Protein AF-A0AA86AMM5-F1 (afdb_monomer_lite)

Foldseek 3Di:
DPPPLLQDWDPVDDPVPIDDPVVQPPPQFDWDFQDDLVPQPDPVSSNVSSYSVRTDGHHDDD

Sequence (62 aa):
MPRKDKFHEETLLPQNERAALKDYAKSGYDRGHMSPSADMPTESAQADSFSLANMVPQDFYI

InterPro domains:
  IPR001604 DNA/RNA non-specific endonuclease/pyrophosphatase/phosphodiesterase domain [PF01223] (3-58)
  IPR018524 DNA/RNA non-specific endonuclease, active site [PS01070] (30-38)
  IPR040255 Non-specific endonuclease [PTHR13966] (3-59)
  IPR044925 His-Me finger superfamily [SSF54060] (2-59)
  IPR044929 DNA/RNA non-specific endonuclease superfamily [G3DSA:3.40.570.10] (1-61)

Structure (mmCIF, N/CA/C/O backbone):
data_AF-A0AA86AMM5-F1
#
_entry.id   AF-A0AA86AMM5-F1
#
loop_
_atom_site.group_PDB
_atom_site.id
_atom_site.type_symbol
_atom_site.label_atom_id
_atom_site.label_alt_id
_atom_site.label_comp_id
_atom_site.label_asym_id
_atom_site.label_entity_id
_atom_site.label_seq_id
_atom_site.pdbx_PDB_ins_code
_atom_site.Cartn_x
_atom_site.Cartn_y
_atom_site.Cartn_z
_atom_site.occupancy
_atom_site.B_iso_or_equiv
_atom_site.auth_seq_id
_atom_site.auth_comp_id
_atom_site.auth_asym_id
_atom_site.auth_atom_id
_atom_site.pdbx_PDB_model_num
ATOM 1 N N . MET A 1 1 ? 15.110 -13.026 2.653 1.00 38.19 1 MET A N 1
ATOM 2 C CA . MET A 1 1 ? 15.005 -11.595 3.020 1.00 38.19 1 MET A CA 1
ATOM 3 C C . MET A 1 1 ? 13.577 -11.369 3.497 1.00 38.19 1 MET A C 1
ATOM 5 O O . MET A 1 1 ? 12.689 -11.711 2.724 1.00 38.19 1 MET A O 1
ATOM 9 N N . PRO A 1 2 ? 13.304 -10.915 4.733 1.00 39.88 2 PRO A N 1
ATOM 10 C CA . PRO A 1 2 ? 11.925 -10.635 5.124 1.00 39.88 2 PRO A CA 1
ATOM 11 C C . PRO A 1 2 ? 11.386 -9.512 4.233 1.00 39.88 2 PRO A C 1
ATOM 13 O O . PRO A 1 2 ? 12.091 -8.532 3.978 1.00 39.88 2 PRO A O 1
ATOM 16 N N . ARG A 1 3 ? 10.166 -9.685 3.722 1.00 49.28 3 ARG A N 1
ATOM 17 C CA . ARG A 1 3 ? 9.462 -8.683 2.921 1.00 49.28 3 ARG A CA 1
ATOM 18 C C . ARG A 1 3 ? 9.374 -7.408 3.769 1.00 49.28 3 ARG A C 1
ATOM 20 O O . ARG A 1 3 ? 8.742 -7.404 4.822 1.00 49.28 3 ARG A O 1
ATOM 27 N N . LYS A 1 4 ? 10.105 -6.355 3.390 1.00 53.66 4 LYS A N 1
ATOM 28 C CA . LYS A 1 4 ? 9.988 -5.041 4.035 1.00 53.66 4 LYS A CA 1
ATOM 29 C C . LYS A 1 4 ? 8.695 -4.415 3.529 1.00 53.66 4 LYS A C 1
ATOM 31 O O . LYS A 1 4 ? 8.712 -3.633 2.588 1.00 53.66 4 LYS A O 1
ATOM 36 N N . ASP A 1 5 ? 7.587 -4.799 4.141 1.00 64.94 5 ASP A N 1
ATOM 37 C CA . ASP A 1 5 ? 6.274 -4.219 3.890 1.00 64.94 5 ASP A CA 1
ATOM 38 C C . ASP A 1 5 ? 6.257 -2.764 4.388 1.00 64.94 5 ASP A C 1
ATOM 40 O O . ASP A 1 5 ? 5.948 -2.481 5.545 1.00 64.94 5 ASP A O 1
ATOM 44 N N . LYS A 1 6 ? 6.648 -1.827 3.517 1.00 84.38 6 LYS A N 1
ATOM 45 C CA . LYS A 1 6 ? 6.710 -0.384 3.802 1.00 84.38 6 LYS A CA 1
ATOM 46 C C . LYS A 1 6 ? 5.401 0.321 3.440 1.00 84.38 6 LYS A C 1
ATOM 48 O O . LYS A 1 6 ? 5.415 1.358 2.779 1.00 84.38 6 LYS A O 1
ATOM 53 N N . PHE A 1 7 ? 4.271 -0.253 3.848 1.00 94.62 7 PHE A N 1
ATOM 54 C CA . PHE A 1 7 ? 2.976 0.397 3.661 1.00 94.62 7 PHE A CA 1
ATOM 55 C C . PHE A 1 7 ? 2.972 1.772 4.321 1.00 94.62 7 PHE A C 1
ATOM 57 O O . PHE A 1 7 ? 3.380 1.900 5.478 1.00 94.62 7 PHE A O 1
ATOM 64 N N . HIS A 1 8 ? 2.514 2.784 3.593 1.00 95.81 8 HIS A N 1
ATOM 65 C CA . HIS A 1 8 ? 2.528 4.155 4.077 1.00 95.81 8 HIS A CA 1
ATOM 66 C C . HIS A 1 8 ? 1.344 4.962 3.556 1.00 95.81 8 HIS A C 1
ATOM 68 O O . HIS A 1 8 ? 0.755 4.688 2.516 1.00 95.81 8 HIS A O 1
ATOM 74 N N . GLU A 1 9 ? 1.001 5.965 4.342 1.00 96.94 9 GLU A N 1
ATOM 75 C CA . GLU A 1 9 ? -0.001 6.974 4.043 1.00 96.94 9 GLU A CA 1
ATOM 76 C C . GLU A 1 9 ? 0.414 7.846 2.838 1.00 96.94 9 GLU A C 1
ATOM 78 O O . GLU A 1 9 ? 1.551 8.313 2.785 1.00 96.94 9 GLU A O 1
ATOM 83 N N . GLU A 1 10 ? -0.508 8.106 1.901 1.00 97.38 10 GLU A N 1
ATOM 84 C CA . GLU A 1 10 ? -0.254 8.963 0.731 1.00 97.38 10 GLU A CA 1
ATOM 85 C C . GLU A 1 10 ? -0.245 10.446 1.113 1.00 97.38 10 GLU A C 1
ATOM 87 O O . GLU A 1 10 ? -1.296 11.077 1.267 1.00 97.38 10 GLU A O 1
ATOM 92 N N . THR A 1 11 ? 0.947 11.017 1.281 1.00 96.00 11 THR A N 1
ATOM 93 C CA . THR A 1 11 ? 1.087 12.384 1.800 1.00 96.00 11 THR A CA 1
ATOM 94 C C . THR A 1 11 ? 0.576 13.469 0.858 1.00 96.00 11 THR A C 1
ATOM 96 O O . THR A 1 11 ? 0.257 14.561 1.331 1.00 96.00 11 THR A O 1
ATOM 99 N N . LEU A 1 12 ? 0.424 13.157 -0.433 1.00 96.75 12 LEU A N 1
ATOM 100 C CA . LEU A 1 12 ? -0.146 14.064 -1.427 1.00 96.75 12 LEU A CA 1
ATOM 101 C C . LEU A 1 12 ? -1.673 14.203 -1.320 1.00 96.75 12 LEU A C 1
ATOM 103 O O . LEU A 1 12 ? -2.223 15.184 -1.818 1.00 96.75 12 LEU A O 1
ATOM 107 N N . LEU A 1 13 ? -2.359 13.264 -0.658 1.00 97.25 13 LEU A N 1
ATOM 108 C CA . LEU A 1 13 ? -3.799 13.357 -0.416 1.00 97.25 13 LEU A CA 1
ATOM 109 C C . LEU A 1 13 ? -4.111 14.174 0.850 1.00 97.25 13 LEU A C 1
ATOM 111 O O . LEU A 1 13 ? -3.386 14.056 1.856 1.00 97.25 13 LEU A O 1
ATOM 115 N N . PRO A 1 14 ? -5.220 14.945 0.848 1.00 97.88 14 PRO A N 1
ATOM 116 C CA . PRO A 1 14 ? -5.779 15.535 2.058 1.00 97.88 14 PRO A CA 1
ATOM 117 C C . PRO A 1 14 ? -5.987 14.484 3.151 1.00 97.88 14 PRO A C 1
ATOM 119 O O . PRO A 1 14 ? -6.351 13.341 2.879 1.00 97.88 14 PRO A O 1
ATOM 122 N N . GLN A 1 15 ? -5.788 14.868 4.413 1.00 96.06 15 GLN A N 1
ATOM 123 C CA . GLN A 1 15 ? -5.836 13.923 5.535 1.00 96.06 15 GLN A CA 1
ATOM 124 C C . GLN A 1 15 ? -7.185 13.191 5.654 1.00 96.06 15 GLN A C 1
ATOM 126 O O . GLN A 1 15 ? -7.220 12.036 6.061 1.00 96.06 15 GLN A O 1
ATOM 131 N N . ASN A 1 16 ? -8.288 13.849 5.296 1.00 96.44 16 ASN A N 1
ATOM 132 C CA . ASN A 1 16 ? -9.638 13.280 5.318 1.00 96.44 16 ASN A CA 1
ATOM 133 C C . ASN A 1 16 ? -9.938 12.332 4.142 1.00 96.44 16 ASN A C 1
ATOM 135 O O . ASN A 1 16 ? -10.966 11.665 4.168 1.00 96.44 16 ASN A O 1
ATOM 139 N N . GLU A 1 17 ? -9.073 12.280 3.130 1.00 96.75 17 GLU A N 1
ATOM 140 C CA . GLU A 1 17 ? -9.200 11.408 1.951 1.00 96.75 17 GLU A CA 1
ATOM 141 C C . GLU A 1 17 ? -8.160 10.280 1.954 1.00 96.75 17 GLU A C 1
ATOM 143 O O . GLU A 1 17 ? -8.155 9.412 1.083 1.00 96.75 17 GLU A O 1
ATOM 148 N N . ARG A 1 18 ? -7.258 10.285 2.937 1.00 97.19 18 ARG A N 1
ATOM 149 C CA . ARG A 1 18 ? -6.139 9.361 3.013 1.00 97.19 18 ARG A CA 1
ATOM 150 C C . ARG A 1 18 ? -6.495 8.116 3.816 1.00 97.19 18 ARG A C 1
ATOM 152 O O . ARG A 1 18 ? -6.892 8.209 4.974 1.00 97.19 18 ARG A O 1
ATOM 159 N N . ALA A 1 19 ? -6.248 6.951 3.227 1.00 97.31 19 ALA A N 1
ATOM 160 C CA . ALA A 1 19 ? -6.302 5.685 3.946 1.00 97.31 19 ALA A CA 1
ATOM 161 C C . ALA A 1 19 ? -5.102 5.526 4.894 1.00 97.31 19 ALA A C 1
ATOM 163 O O . ALA A 1 19 ? -3.969 5.867 4.550 1.00 97.31 19 ALA A O 1
ATOM 164 N N . ALA A 1 20 ? -5.348 4.941 6.062 1.00 95.94 20 ALA A N 1
ATOM 165 C CA . ALA A 1 20 ? -4.362 4.612 7.081 1.00 95.94 20 ALA A CA 1
ATOM 166 C C . ALA A 1 20 ? -4.361 3.106 7.388 1.00 95.94 20 ALA A C 1
ATOM 168 O O . ALA A 1 20 ? -5.328 2.384 7.151 1.00 95.94 20 ALA A O 1
ATOM 169 N N . LEU A 1 21 ? -3.278 2.606 7.993 1.00 94.75 21 LEU A N 1
ATOM 170 C CA . LEU A 1 21 ? -3.158 1.180 8.342 1.00 94.75 21 LEU A CA 1
ATOM 171 C C . LEU A 1 21 ? -4.287 0.680 9.254 1.00 94.75 21 LEU A C 1
ATOM 173 O O . LEU A 1 21 ? -4.682 -0.483 9.176 1.00 94.75 21 LEU A O 1
ATOM 177 N N . LYS A 1 22 ? -4.818 1.560 10.107 1.00 95.00 22 LYS A N 1
ATOM 178 C CA . LYS A 1 22 ? -5.940 1.253 11.001 1.00 95.00 22 LYS A CA 1
ATOM 179 C C . LYS A 1 22 ? -7.235 0.925 10.251 1.00 95.00 22 LYS A C 1
ATOM 181 O O . LYS A 1 22 ? -8.051 0.205 10.809 1.00 95.00 22 LYS A O 1
ATOM 186 N N . ASP A 1 23 ? -7.399 1.405 9.018 1.00 94.88 23 ASP A N 1
ATOM 187 C CA . ASP A 1 23 ? -8.617 1.190 8.228 1.00 94.88 23 ASP A CA 1
ATOM 188 C C . ASP A 1 23 ? -8.688 -0.253 7.703 1.00 94.88 23 ASP A C 1
ATOM 190 O O . ASP A 1 23 ? -9.767 -0.801 7.505 1.00 94.88 23 ASP A O 1
ATOM 194 N N . TYR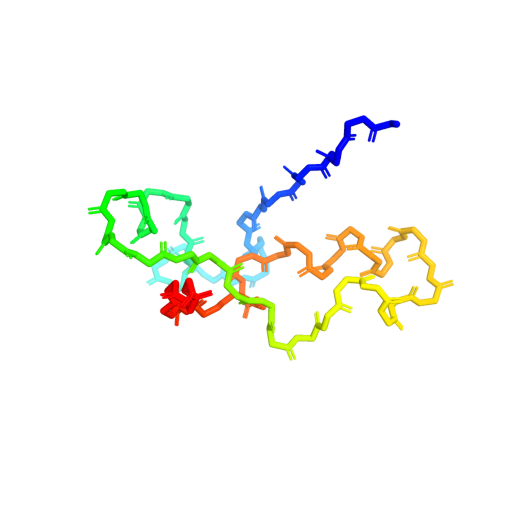 A 1 24 ? -7.529 -0.902 7.554 1.00 93.69 24 TYR A N 1
ATOM 195 C CA . TYR A 1 24 ? -7.409 -2.309 7.165 1.00 93.69 24 TYR A CA 1
ATOM 196 C C . TYR A 1 24 ? -7.317 -3.254 8.370 1.00 93.69 24 TYR A C 1
ATOM 198 O O . TYR A 1 24 ? -7.644 -4.439 8.268 1.00 93.69 24 TYR A O 1
ATOM 206 N N . ALA A 1 25 ? -6.855 -2.759 9.519 1.00 91.50 25 ALA A N 1
ATOM 207 C CA . ALA A 1 25 ? -6.604 -3.577 10.697 1.00 91.50 25 ALA A CA 1
ATOM 208 C C . ALA A 1 25 ? -7.887 -4.258 11.202 1.00 91.50 25 ALA A C 1
ATOM 210 O O . ALA A 1 25 ? -8.885 -3.601 11.481 1.00 91.50 25 ALA A O 1
ATOM 211 N N . LYS A 1 26 ? -7.833 -5.586 11.387 1.00 91.12 26 LYS A N 1
ATOM 212 C CA . LYS A 1 26 ? -8.957 -6.415 11.873 1.00 91.12 26 LYS A CA 1
ATOM 213 C C . LYS A 1 26 ? -10.219 -6.355 10.995 1.00 91.12 26 LYS A C 1
ATOM 215 O O . LYS A 1 26 ? -11.289 -6.731 11.461 1.00 91.12 26 LYS A O 1
ATOM 220 N N . SER A 1 27 ? -10.096 -5.923 9.740 1.00 92.44 27 SER A N 1
ATOM 221 C CA . SER A 1 27 ? -11.214 -5.878 8.789 1.00 92.44 27 SER A CA 1
ATOM 222 C C . SER A 1 27 ? -11.640 -7.264 8.285 1.00 92.44 27 SER A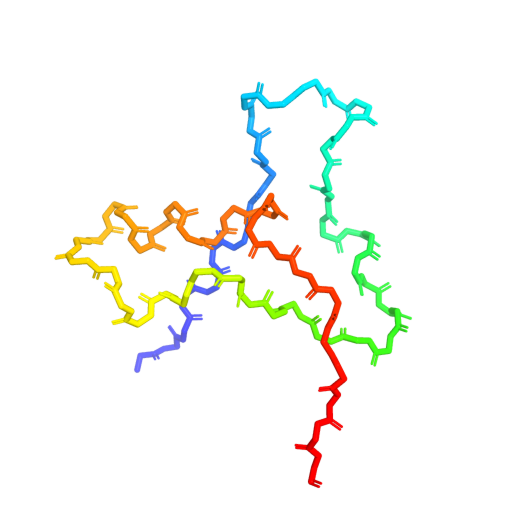 C 1
ATOM 224 O O . SER A 1 27 ? -12.760 -7.419 7.812 1.00 92.44 27 SER A O 1
ATOM 226 N N . GLY A 1 28 ? -10.756 -8.264 8.391 1.00 91.44 28 GLY A N 1
ATOM 227 C CA . GLY A 1 28 ? -10.927 -9.577 7.760 1.00 91.44 28 GLY A CA 1
ATOM 228 C C . GLY A 1 28 ? -10.383 -9.651 6.329 1.00 91.44 28 GLY A C 1
ATOM 229 O O . GLY A 1 28 ? -10.382 -10.734 5.757 1.00 91.44 28 GLY A O 1
ATOM 230 N N . TYR A 1 29 ? -9.877 -8.538 5.790 1.00 92.06 29 TYR A N 1
ATOM 231 C CA . TYR A 1 29 ? -9.301 -8.444 4.450 1.00 92.06 29 TYR A CA 1
ATOM 232 C C . TYR A 1 29 ? -7.794 -8.190 4.490 1.00 92.06 29 TYR A C 1
ATOM 234 O O . TYR A 1 29 ? -7.270 -7.566 5.421 1.00 92.06 29 TYR A O 1
ATOM 242 N N . ASP A 1 30 ? -7.117 -8.613 3.426 1.00 91.81 30 ASP A N 1
ATOM 243 C CA . ASP A 1 30 ? -5.740 -8.229 3.138 1.00 91.81 30 ASP A CA 1
ATOM 244 C C . ASP A 1 30 ? -5.662 -6.879 2.408 1.00 91.81 30 ASP A C 1
ATOM 246 O O . ASP A 1 30 ? -6.659 -6.310 1.959 1.00 91.81 30 ASP A O 1
ATOM 250 N N . ARG A 1 31 ? -4.436 -6.357 2.287 1.00 93.94 31 ARG A N 1
ATOM 251 C CA . ARG A 1 31 ? -4.105 -5.154 1.506 1.00 93.94 31 ARG A CA 1
ATOM 252 C C . ARG A 1 31 ? -3.634 -5.570 0.111 1.00 93.94 31 ARG A C 1
ATOM 254 O O . ARG A 1 31 ? -2.441 -5.807 -0.096 1.00 93.94 31 ARG A O 1
ATOM 261 N N . GLY A 1 32 ? -4.572 -5.685 -0.824 1.00 94.56 32 GLY A N 1
ATOM 262 C CA . GLY A 1 32 ? -4.294 -6.016 -2.220 1.00 94.56 32 GLY A CA 1
ATOM 263 C C . GLY A 1 32 ? -3.756 -4.807 -2.982 1.00 94.56 32 GLY A C 1
ATOM 264 O O . GLY A 1 32 ? -4.324 -3.723 -2.889 1.00 94.56 32 GLY A O 1
ATOM 265 N N . HIS A 1 33 ? -2.666 -4.982 -3.733 1.00 95.94 33 HIS A N 1
ATOM 266 C CA . HIS A 1 33 ? -2.141 -3.925 -4.603 1.00 95.94 33 HIS A CA 1
ATOM 267 C C . HIS A 1 33 ? -3.005 -3.809 -5.866 1.00 95.94 33 HIS A C 1
ATOM 269 O O . HIS A 1 33 ? -3.227 -4.816 -6.536 1.00 95.94 33 HIS A O 1
ATOM 275 N N . MET A 1 34 ? -3.402 -2.593 -6.246 1.00 96.62 34 MET A N 1
ATOM 276 C CA . MET A 1 34 ? -3.990 -2.331 -7.570 1.00 96.62 34 MET A CA 1
ATOM 277 C C . MET A 1 34 ? -2.917 -2.345 -8.668 1.00 96.62 34 MET A C 1
ATOM 279 O O . MET A 1 34 ? -3.125 -2.910 -9.737 1.00 96.62 34 MET A O 1
ATOM 283 N N . SER A 1 35 ? -1.749 -1.767 -8.375 1.00 96.38 35 SER A N 1
ATOM 284 C CA . SER A 1 35 ? -0.527 -1.863 -9.183 1.00 96.38 35 SER A CA 1
ATOM 285 C C . SER A 1 35 ? 0.500 -2.726 -8.440 1.00 96.38 35 SER A C 1
ATOM 287 O O . SER A 1 35 ? 1.027 -2.268 -7.418 1.00 96.38 35 SER A O 1
ATOM 289 N N . PRO A 1 36 ? 0.770 -3.972 -8.875 1.00 95.00 36 PRO A N 1
ATOM 290 C CA . PRO A 1 36 ? 1.598 -4.911 -8.124 1.00 95.00 36 PRO A CA 1
ATOM 291 C C . PRO A 1 36 ? 3.038 -4.434 -7.914 1.00 95.00 36 PRO A C 1
ATOM 293 O O . PRO A 1 36 ? 3.723 -4.005 -8.837 1.00 95.00 36 PRO A O 1
ATOM 296 N N . SER A 1 37 ? 3.542 -4.608 -6.692 1.00 93.94 37 SER A N 1
ATOM 297 C CA . SER A 1 37 ? 4.922 -4.266 -6.315 1.00 93.94 37 SER A CA 1
ATOM 298 C C . SER A 1 37 ? 5.992 -5.001 -7.141 1.00 93.94 37 SER A C 1
ATOM 300 O O . SER A 1 37 ? 7.080 -4.471 -7.373 1.00 93.94 37 SER A O 1
ATOM 302 N N . ALA A 1 38 ? 5.682 -6.216 -7.609 1.00 93.56 38 ALA A N 1
ATOM 303 C CA . ALA A 1 38 ? 6.584 -7.032 -8.423 1.00 93.56 38 ALA A CA 1
ATOM 304 C C . ALA A 1 38 ? 6.773 -6.499 -9.855 1.00 93.56 38 ALA A C 1
ATOM 306 O O . ALA A 1 38 ? 7.779 -6.824 -10.481 1.00 93.56 38 ALA A O 1
ATOM 307 N N . ASP A 1 39 ? 5.853 -5.659 -10.337 1.00 96.19 39 ASP A N 1
ATOM 308 C CA . ASP A 1 39 ? 5.891 -5.103 -11.694 1.00 96.19 39 ASP A CA 1
ATOM 309 C C . ASP A 1 39 ? 6.640 -3.760 -11.754 1.00 96.19 39 ASP A C 1
ATOM 311 O O . ASP A 1 39 ? 6.828 -3.184 -12.827 1.00 96.19 39 ASP A O 1
ATOM 315 N N . MET A 1 40 ? 7.080 -3.233 -10.605 1.00 94.44 40 MET A N 1
ATOM 316 C CA . MET A 1 40 ? 7.741 -1.934 -10.534 1.00 94.44 40 MET A CA 1
ATOM 317 C C . MET A 1 40 ? 9.215 -2.028 -10.962 1.00 94.44 40 MET A C 1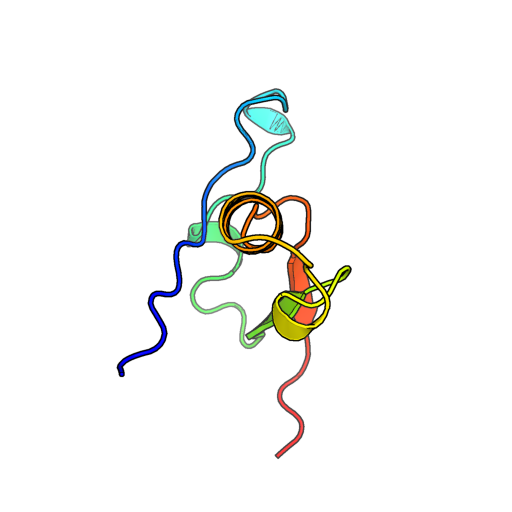
ATOM 319 O O . MET A 1 40 ? 9.969 -2.827 -10.405 1.00 94.44 40 MET A O 1
ATOM 323 N N . PRO A 1 41 ? 9.677 -1.180 -11.901 1.00 95.38 41 PRO A N 1
ATOM 324 C CA . PRO A 1 41 ? 10.998 -1.323 -12.522 1.00 95.38 41 PRO A CA 1
ATOM 325 C C . PRO A 1 41 ? 12.160 -0.799 -11.666 1.00 95.38 41 PRO A C 1
ATOM 327 O O . PRO A 1 41 ? 13.321 -1.020 -12.004 1.00 95.38 41 PRO A O 1
ATOM 330 N N . THR A 1 42 ? 11.876 -0.061 -10.590 1.00 95.06 42 THR A N 1
ATOM 331 C CA . THR A 1 42 ? 12.890 0.541 -9.712 1.00 95.06 42 THR A CA 1
ATOM 332 C C . THR A 1 42 ? 12.508 0.366 -8.249 1.00 95.06 42 THR A C 1
ATOM 334 O O . THR A 1 42 ? 11.332 0.219 -7.926 1.00 95.06 42 THR A O 1
ATOM 337 N N . GLU A 1 43 ? 13.485 0.443 -7.343 1.00 92.00 43 GLU A N 1
ATOM 338 C CA . GLU A 1 43 ? 13.221 0.387 -5.897 1.00 92.00 43 GLU A CA 1
ATOM 339 C C . GLU A 1 43 ? 12.332 1.540 -5.413 1.00 92.00 43 GLU A C 1
ATOM 341 O O . GLU A 1 43 ? 11.532 1.346 -4.502 1.00 92.00 43 GLU A O 1
ATOM 346 N N . SER A 1 44 ? 12.442 2.725 -6.030 1.00 93.06 44 SER A N 1
ATOM 347 C CA . SER A 1 44 ? 11.572 3.865 -5.711 1.00 93.06 44 SER A CA 1
ATOM 348 C C . SER A 1 44 ? 10.139 3.583 -6.137 1.00 93.06 44 SER A C 1
ATOM 350 O O . SER A 1 44 ? 9.246 3.660 -5.307 1.00 93.06 44 SER A O 1
ATOM 352 N N . ALA A 1 45 ? 9.926 3.158 -7.387 1.00 94.81 45 ALA A N 1
ATOM 353 C CA . ALA A 1 45 ? 8.592 2.808 -7.874 1.00 94.81 45 ALA A CA 1
ATOM 354 C C . ALA A 1 45 ? 7.992 1.642 -7.072 1.00 94.81 45 ALA A C 1
ATOM 356 O O . ALA A 1 45 ? 6.801 1.621 -6.769 1.00 94.81 45 ALA A O 1
ATOM 357 N N . GLN A 1 46 ? 8.830 0.682 -6.670 1.00 94.94 46 GLN A N 1
ATOM 358 C CA . GLN A 1 46 ? 8.416 -0.394 -5.784 1.00 94.94 46 GLN A CA 1
ATOM 359 C C . GLN A 1 46 ? 7.994 0.147 -4.419 1.00 94.94 46 GLN A C 1
ATOM 361 O O . GLN A 1 46 ? 6.958 -0.273 -3.915 1.00 94.94 46 GLN A O 1
ATOM 366 N N . ALA A 1 47 ? 8.750 1.070 -3.823 1.00 93.25 47 ALA A N 1
ATOM 367 C CA . ALA A 1 47 ? 8.362 1.711 -2.574 1.00 93.25 47 ALA A CA 1
ATOM 368 C C . ALA A 1 47 ? 7.033 2.463 -2.730 1.00 93.25 47 ALA A C 1
ATOM 370 O O . ALA A 1 47 ? 6.138 2.228 -1.924 1.00 93.25 47 ALA A O 1
ATOM 371 N N . AS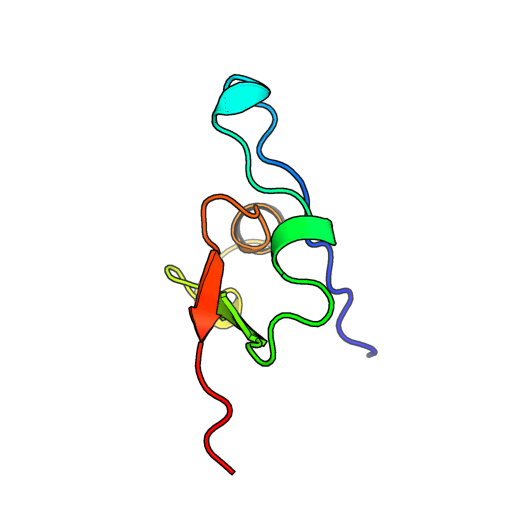P A 1 48 ? 6.868 3.254 -3.791 1.00 94.81 48 ASP A N 1
ATOM 372 C CA . ASP A 1 48 ? 5.646 4.015 -4.085 1.00 94.81 48 ASP A CA 1
ATOM 373 C C . ASP A 1 48 ? 4.424 3.096 -4.249 1.00 94.81 48 ASP A C 1
ATOM 375 O O . ASP A 1 48 ? 3.329 3.422 -3.791 1.00 94.81 48 ASP A O 1
ATOM 379 N N . SER A 1 49 ? 4.605 1.887 -4.800 1.00 95.94 49 SER A N 1
ATOM 380 C CA . SER A 1 49 ? 3.519 0.899 -4.909 1.00 95.94 49 SER A CA 1
ATOM 381 C C . SER A 1 49 ? 2.937 0.455 -3.559 1.00 95.94 49 SER A C 1
ATOM 383 O O . SER A 1 49 ? 1.806 -0.026 -3.531 1.00 95.94 49 SER A O 1
ATOM 385 N N . PHE A 1 50 ? 3.656 0.655 -2.444 1.00 96.06 50 PHE A N 1
ATOM 386 C CA . PHE A 1 50 ? 3.159 0.403 -1.085 1.00 96.06 50 PHE A CA 1
ATOM 387 C C . PHE A 1 50 ? 2.358 1.576 -0.488 1.00 96.06 50 PHE A C 1
ATOM 389 O O . PHE A 1 50 ? 1.920 1.481 0.665 1.00 96.06 50 PHE A O 1
ATOM 396 N N . SER A 1 51 ? 2.140 2.667 -1.231 1.00 97.38 51 SER A N 1
ATOM 397 C CA . SER A 1 51 ? 1.206 3.724 -0.832 1.00 97.38 51 SER A CA 1
ATOM 398 C C . SER A 1 51 ? -0.185 3.129 -0.606 1.00 97.38 51 SER A C 1
ATOM 400 O O . SER A 1 51 ? -0.684 2.337 -1.409 1.00 97.38 51 SER A O 1
ATOM 402 N N . LEU A 1 52 ? -0.843 3.506 0.492 1.00 97.38 52 LEU A N 1
ATOM 403 C CA . LEU A 1 52 ? -2.193 3.033 0.808 1.00 97.38 52 LEU A CA 1
ATOM 404 C C . LEU A 1 52 ? -3.246 3.527 -0.195 1.00 97.38 52 LEU A C 1
ATOM 406 O O . LEU A 1 52 ? -4.319 2.937 -0.263 1.00 97.38 52 LEU A O 1
ATOM 410 N N . ALA A 1 53 ? -2.928 4.535 -1.015 1.00 97.62 53 ALA A N 1
ATOM 411 C CA . ALA A 1 53 ? -3.754 4.932 -2.157 1.00 97.62 53 ALA A CA 1
ATOM 412 C C . ALA A 1 53 ? -3.772 3.877 -3.286 1.00 97.62 53 ALA A C 1
ATOM 414 O O . ALA A 1 53 ? -4.682 3.876 -4.109 1.00 97.62 53 ALA A O 1
ATOM 415 N N . ASN A 1 54 ? -2.793 2.965 -3.314 1.00 97.50 54 ASN A N 1
ATOM 416 C CA . ASN A 1 54 ? -2.710 1.834 -4.245 1.00 97.50 54 ASN A CA 1
ATOM 417 C C . ASN A 1 54 ? -3.204 0.513 -3.617 1.00 97.50 54 ASN A C 1
ATOM 419 O O . ASN A 1 54 ? -3.004 -0.556 -4.197 1.00 97.50 54 ASN A O 1
ATOM 423 N N . MET A 1 55 ? -3.820 0.565 -2.431 1.00 97.31 55 MET A N 1
ATOM 424 C CA . MET A 1 55 ? -4.361 -0.615 -1.756 1.00 97.31 55 MET A CA 1
ATOM 425 C C . MET A 1 55 ? -5.878 -0.677 -1.853 1.00 97.31 55 MET A C 1
ATOM 427 O O . MET A 1 55 ? -6.564 0.338 -1.751 1.00 97.31 55 MET A O 1
ATOM 431 N N . VAL A 1 56 ? -6.388 -1.898 -1.978 1.00 96.25 56 VAL A N 1
ATOM 432 C CA . VAL A 1 56 ? -7.807 -2.223 -1.830 1.00 96.25 56 VAL A CA 1
ATOM 433 C C . VAL A 1 56 ? -7.975 -3.417 -0.887 1.00 96.25 56 VAL A C 1
ATOM 435 O O . VAL A 1 56 ? -7.090 -4.279 -0.836 1.00 96.25 56 VAL A O 1
ATOM 438 N N . PRO A 1 57 ? -9.080 -3.499 -0.123 1.00 95.75 57 PRO A N 1
ATOM 439 C CA . PRO A 1 57 ? -9.419 -4.709 0.616 1.00 95.75 57 PRO A CA 1
ATOM 440 C C . PRO A 1 57 ? -9.545 -5.890 -0.350 1.00 95.75 57 PRO A C 1
ATOM 442 O O . PRO A 1 57 ? -10.297 -5.816 -1.322 1.00 95.75 57 PRO A O 1
ATOM 445 N N . GLN A 1 58 ? -8.801 -6.964 -0.099 1.00 94.12 58 GLN A N 1
ATOM 446 C CA . GLN A 1 58 ? -8.844 -8.183 -0.904 1.00 94.12 58 GLN A CA 1
ATOM 447 C C . GLN A 1 58 ? -9.192 -9.383 -0.021 1.00 94.12 58 GLN A C 1
ATOM 449 O O . GLN A 1 58 ? -8.667 -9.516 1.086 1.00 94.12 58 GLN A O 1
ATOM 454 N N . ASP A 1 59 ? -10.078 -10.247 -0.517 1.00 91.81 59 ASP A N 1
ATOM 455 C CA . ASP A 1 59 ? -10.417 -11.506 0.144 1.00 91.81 59 ASP A CA 1
ATOM 456 C C . ASP A 1 59 ? -9.214 -12.448 0.214 1.00 91.81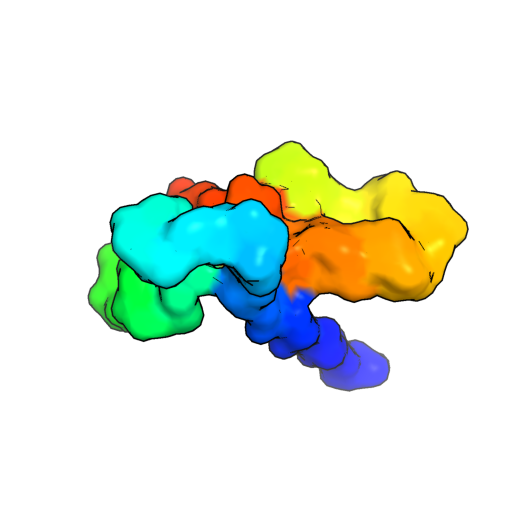 59 ASP A C 1
ATOM 458 O O . ASP A 1 59 ? -8.410 -12.551 -0.719 1.00 91.81 59 ASP A O 1
ATOM 462 N N . PHE A 1 60 ? -9.146 -13.201 1.308 1.00 79.94 60 PHE A N 1
ATOM 463 C CA . PHE A 1 60 ? -8.210 -14.304 1.449 1.00 79.94 60 PHE A CA 1
ATOM 464 C C . PHE A 1 60 ? -8.732 -15.501 0.637 1.00 79.94 60 PHE A C 1
ATOM 466 O O . PHE A 1 60 ? -9.658 -16.189 1.066 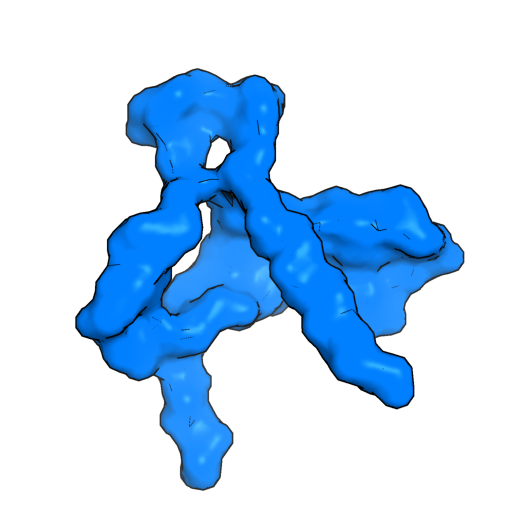1.00 79.94 60 PHE A O 1
ATOM 473 N N . TYR A 1 61 ? -8.158 -15.763 -0.539 1.00 60.31 61 TYR A N 1
ATOM 474 C CA . TYR A 1 61 ? -8.336 -17.056 -1.207 1.00 60.31 61 TYR A CA 1
ATOM 475 C C . TYR A 1 61 ? -7.322 -18.035 -0.609 1.00 60.31 61 TYR A C 1
ATOM 477 O O . TYR A 1 61 ? -6.139 -17.997 -0.948 1.00 60.31 61 TYR A O 1
ATOM 485 N N . ILE A 1 62 ? -7.787 -18.860 0.330 1.00 54.25 62 ILE A N 1
ATOM 486 C CA . ILE A 1 62 ? -7.109 -20.103 0.735 1.00 54.25 62 ILE A CA 1
ATOM 487 C C . ILE A 1 62 ? -7.410 -21.211 -0.268 1.00 54.25 62 ILE A C 1
ATOM 489 O O . ILE A 1 62 ? -8.581 -21.305 -0.700 1.00 54.25 62 ILE A O 1
#

Radius of gyration: 12.1 Å; chains: 1; bounding box: 26×36×24 Å

Organism: Sulfurospirillum multivorans (strain DM 12446 / JCM 15788 / NBRC 109480) (NCBI:txid1150621)

pLDDT: mean 89.79, std 14.3, range [38.19, 97.88]

Secondary structure (DSSP, 8-state):
-------B--TTS-TTT---HHHHTTSS-EEEESS-GGG-SSHHHHHHTTBGGGEEEE----